Protein AF-C5WCG5-F1 (afdb_monomer_lite)

Foldseek 3Di:
DPPPPDQDCLLVVVVVVVVVCVVVVFWKKWKFQQPDPPWDDPPVQDDPRIHIDTPGPVAWAPWDSDSQWTWTWGADPNDIDITIGGSVGTQWMDTLQALDIDGPDPVDDSVNVCVVSVRDDDDDPPPPPDPDDDDDDDDDDDDDDDDDDDD

Sequence (151 aa):
METSKLKSYRPYLLRAFYSWLIDNLLTPYILVNTKLPGVTVPNEYITDGKIILNISPVAVNNLILGNNEICFNTKLKGIIRQIKVPIAAIIAIYASENSLCTIFESNFSSEKIAQLTKIKQPGISIDDRKIVANKKLDVPKKKRPFLRIIK

Structure (mmCIF, N/CA/C/O backbone):
data_AF-C5WCG5-F1
#
_entry.id   AF-C5WCG5-F1
#
loop_
_atom_site.group_PDB
_atom_site.id
_atom_site.type_symbol
_atom_site.label_atom_id
_atom_site.label_alt_id
_atom_site.label_comp_id
_atom_site.label_asym_id
_atom_site.label_entity_id
_atom_site.label_seq_id
_atom_site.pdbx_PDB_ins_code
_atom_site.Cartn_x
_atom_site.Cartn_y
_atom_site.Cartn_z
_atom_site.occupancy
_atom_site.B_iso_or_equiv
_atom_site.auth_seq_id
_atom_site.auth_comp_id
_atom_site.auth_asym_id
_atom_site.auth_atom_id
_atom_site.pdbx_PDB_model_num
ATOM 1 N N . MET A 1 1 ? -18.079 9.692 -30.112 1.00 46.09 1 MET A N 1
ATOM 2 C CA . MET A 1 1 ? -17.253 8.580 -29.597 1.00 46.09 1 MET A CA 1
ATOM 3 C C . MET A 1 1 ? -17.401 8.616 -28.101 1.00 46.09 1 MET A C 1
ATOM 5 O O . MET A 1 1 ? -16.900 9.561 -27.502 1.00 46.09 1 MET A O 1
ATOM 9 N N . GLU A 1 2 ?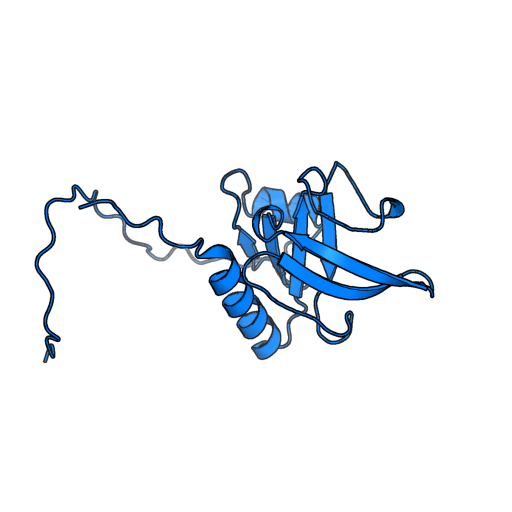 -18.124 7.660 -27.525 1.00 48.19 2 GLU A N 1
ATOM 10 C CA . GLU A 1 2 ? -18.059 7.450 -26.083 1.00 48.19 2 GLU A CA 1
ATOM 11 C C . GLU A 1 2 ? -16.587 7.330 -25.696 1.00 48.19 2 GLU A C 1
ATOM 13 O O . GLU A 1 2 ? -15.837 6.523 -26.255 1.00 48.19 2 GLU A O 1
ATOM 18 N N . THR A 1 3 ? -16.135 8.202 -24.806 1.00 53.78 3 THR A N 1
ATOM 19 C CA . THR A 1 3 ? -14.834 8.061 -24.174 1.00 53.78 3 THR A CA 1
ATOM 20 C C . THR A 1 3 ? -14.932 6.838 -23.280 1.00 53.78 3 THR A C 1
ATOM 22 O O . THR A 1 3 ? -15.334 6.947 -22.124 1.00 53.78 3 THR A O 1
ATOM 25 N N . SER A 1 4 ? -14.630 5.666 -23.843 1.00 60.38 4 SER A N 1
ATOM 26 C CA . SER A 1 4 ? -14.454 4.414 -23.113 1.00 60.38 4 SER A CA 1
ATOM 27 C C . SER A 1 4 ? -13.668 4.722 -21.844 1.00 60.38 4 SER A C 1
ATOM 29 O O . SER A 1 4 ? -12.509 5.140 -21.930 1.00 60.38 4 SER A O 1
ATOM 31 N N . LYS A 1 5 ? -14.335 4.614 -20.693 1.00 76.69 5 LYS A N 1
ATOM 32 C CA . LYS A 1 5 ? -13.793 4.964 -19.381 1.00 76.69 5 LYS A CA 1
ATOM 33 C C . LYS A 1 5 ? -12.485 4.200 -19.190 1.00 76.69 5 LYS A C 1
ATOM 35 O O . LYS A 1 5 ? -12.495 2.985 -19.001 1.00 76.69 5 LYS A O 1
ATOM 40 N N . LEU A 1 6 ? -11.357 4.898 -19.326 1.00 83.06 6 LEU A N 1
ATOM 41 C CA . LEU A 1 6 ? -10.042 4.292 -19.149 1.00 83.06 6 LEU A CA 1
ATOM 42 C C . LEU A 1 6 ? -9.939 3.766 -17.714 1.00 83.06 6 LEU A C 1
ATOM 44 O O . LEU A 1 6 ? -10.438 4.390 -16.774 1.00 83.06 6 LEU A O 1
ATOM 48 N N . LYS A 1 7 ? -9.302 2.605 -17.545 1.00 86.06 7 LYS A N 1
ATOM 49 C CA . LYS A 1 7 ? -9.012 2.070 -16.211 1.00 86.06 7 LYS A CA 1
ATOM 50 C C . LYS A 1 7 ? -8.071 3.029 -15.480 1.00 86.06 7 LYS A C 1
ATOM 52 O O . LYS A 1 7 ? -7.242 3.688 -16.104 1.00 86.06 7 LYS A O 1
ATOM 57 N N . SER A 1 8 ? -8.194 3.088 -14.155 1.00 90.44 8 SER A N 1
ATOM 58 C CA . SER A 1 8 ? -7.276 3.872 -13.327 1.00 90.44 8 SER A CA 1
ATOM 59 C C . SER A 1 8 ? -5.834 3.428 -13.576 1.00 90.44 8 SER A C 1
ATOM 61 O O . SER A 1 8 ? -5.550 2.231 -13.603 1.00 90.44 8 SER A O 1
ATOM 63 N N . TYR A 1 9 ? -4.922 4.387 -13.734 1.00 93.25 9 TYR A N 1
ATOM 64 C CA . TYR A 1 9 ? -3.491 4.116 -13.876 1.00 93.25 9 TYR A CA 1
ATOM 65 C C . TYR A 1 9 ? -2.813 3.824 -12.526 1.00 93.25 9 TYR A C 1
ATOM 67 O O . TYR A 1 9 ? -1.724 3.253 -12.503 1.00 93.25 9 TYR A O 1
ATOM 75 N N . ARG A 1 10 ? -3.460 4.162 -11.395 1.00 94.50 10 ARG A N 1
ATOM 76 C CA . ARG A 1 10 ? -2.917 3.982 -10.035 1.00 94.50 10 ARG A CA 1
ATOM 77 C C . ARG A 1 10 ? -2.326 2.590 -9.754 1.00 94.50 10 ARG A C 1
ATOM 79 O O . ARG A 1 10 ? -1.189 2.555 -9.298 1.00 94.50 10 ARG A O 1
ATOM 86 N N . PRO A 1 11 ? -2.997 1.452 -10.035 1.00 97.00 11 PRO A N 1
ATOM 87 C CA . PRO A 1 11 ? -2.423 0.139 -9.721 1.00 97.00 11 PRO A CA 1
ATOM 88 C C . PRO A 1 11 ? -1.175 -0.182 -10.553 1.00 97.00 11 PRO A C 1
ATOM 90 O O . PRO A 1 11 ? -0.296 -0.911 -10.103 1.00 97.00 11 PRO A O 1
ATOM 93 N N . TYR A 1 12 ? -1.076 0.370 -11.764 1.00 96.88 12 TYR A N 1
ATOM 94 C CA . TYR A 1 12 ? 0.081 0.181 -12.636 1.00 96.88 12 TYR A CA 1
ATOM 95 C C . TYR A 1 12 ? 1.279 0.981 -12.134 1.00 96.88 12 TYR A C 1
ATOM 97 O O . TYR A 1 12 ? 2.368 0.427 -12.021 1.00 96.88 12 TYR A O 1
ATOM 105 N N . LEU A 1 13 ? 1.061 2.247 -11.767 1.00 95.62 13 LEU A N 1
ATOM 106 C CA . LEU A 1 13 ? 2.104 3.067 -11.155 1.00 95.62 13 LEU A CA 1
ATOM 107 C C . LEU A 1 13 ? 2.546 2.498 -9.808 1.00 95.62 13 LEU A C 1
ATOM 109 O O . LEU A 1 13 ? 3.740 2.432 -9.556 1.00 95.62 13 LEU A O 1
ATOM 113 N N . LEU A 1 14 ? 1.615 2.028 -8.974 1.00 96.94 14 LEU A N 1
ATOM 114 C CA . LEU A 1 14 ? 1.948 1.385 -7.703 1.00 96.94 14 LEU A CA 1
ATOM 115 C C . LEU A 1 14 ? 2.931 0.225 -7.898 1.00 96.94 14 LEU A C 1
ATOM 117 O O . LEU A 1 14 ? 3.933 0.162 -7.196 1.00 96.94 14 LEU A O 1
ATOM 121 N N . ARG A 1 15 ? 2.676 -0.659 -8.872 1.00 97.81 15 ARG A N 1
ATOM 122 C CA . ARG A 1 15 ? 3.597 -1.754 -9.208 1.00 97.81 15 ARG A CA 1
ATOM 123 C C . ARG A 1 15 ? 4.933 -1.251 -9.740 1.00 97.81 15 ARG A C 1
ATOM 125 O O . ARG A 1 15 ? 5.960 -1.760 -9.318 1.00 97.81 15 ARG A O 1
ATOM 132 N N . ALA A 1 16 ? 4.921 -0.256 -10.625 1.00 97.06 16 ALA A N 1
ATOM 133 C CA . ALA A 1 16 ? 6.150 0.311 -11.174 1.00 97.06 16 ALA A CA 1
ATOM 134 C C . ALA A 1 16 ? 7.044 0.898 -10.069 1.00 97.06 16 ALA A C 1
ATOM 136 O O . ALA A 1 16 ? 8.227 0.578 -10.008 1.00 97.06 16 ALA A O 1
ATOM 137 N N . PHE A 1 17 ? 6.472 1.691 -9.156 1.00 96.38 17 PHE A N 1
ATOM 138 C CA . PHE A 1 17 ? 7.204 2.249 -8.018 1.00 96.38 17 PHE A CA 1
ATOM 139 C C . PHE A 1 17 ? 7.633 1.180 -7.025 1.00 96.38 17 PHE A C 1
ATOM 141 O O . PHE A 1 17 ? 8.749 1.241 -6.531 1.00 96.38 17 PHE A O 1
ATOM 148 N N . TYR A 1 18 ? 6.786 0.187 -6.756 1.00 97.44 18 TYR A N 1
ATOM 149 C CA . TYR A 1 18 ? 7.166 -0.943 -5.920 1.00 97.44 18 TYR A CA 1
ATOM 150 C C . TYR A 1 18 ? 8.403 -1.660 -6.474 1.00 97.44 18 TYR A C 1
ATOM 152 O O . TYR A 1 18 ? 9.384 -1.801 -5.754 1.00 97.44 18 TYR A O 1
ATOM 160 N N . SER A 1 19 ? 8.381 -2.056 -7.752 1.00 97.44 19 SER A N 1
ATOM 161 C CA . SER A 1 19 ? 9.524 -2.705 -8.405 1.00 97.44 19 SER A CA 1
ATOM 162 C C . SER A 1 19 ? 10.762 -1.820 -8.359 1.00 97.44 19 SER A C 1
ATOM 164 O O . SER A 1 19 ? 11.808 -2.269 -7.911 1.00 97.44 19 SER A O 1
ATOM 166 N N . TRP A 1 20 ? 10.618 -0.539 -8.707 1.00 96.50 20 TRP A N 1
ATOM 167 C CA . TRP A 1 20 ? 11.727 0.407 -8.664 1.00 96.50 20 TRP A CA 1
ATOM 168 C C . TRP A 1 20 ? 12.337 0.536 -7.259 1.00 96.50 20 TRP A C 1
ATOM 170 O O . TRP A 1 20 ? 13.556 0.554 -7.126 1.00 96.50 20 TRP A O 1
ATOM 180 N N . LEU A 1 21 ? 11.523 0.581 -6.199 1.00 95.44 21 LEU A N 1
ATOM 181 C CA . LEU A 1 21 ? 12.018 0.620 -4.819 1.00 95.44 21 LEU A CA 1
ATOM 182 C C . LEU A 1 21 ? 12.812 -0.641 -4.458 1.00 95.44 21 LEU A C 1
ATOM 184 O O . LEU A 1 21 ? 13.892 -0.532 -3.882 1.00 95.44 21 LEU A O 1
ATOM 188 N N . ILE A 1 22 ? 12.308 -1.819 -4.831 1.00 96.25 22 ILE A N 1
ATOM 189 C CA . ILE A 1 22 ? 12.977 -3.099 -4.569 1.00 96.25 22 ILE A CA 1
ATOM 190 C C . ILE A 1 22 ? 14.296 -3.220 -5.331 1.00 96.25 22 ILE A C 1
ATOM 192 O O . ILE A 1 22 ? 15.299 -3.611 -4.737 1.00 96.25 22 ILE A O 1
ATOM 196 N N . ASP A 1 23 ? 14.325 -2.825 -6.604 1.00 97.25 23 ASP A N 1
ATOM 197 C CA . ASP A 1 23 ? 15.537 -2.855 -7.432 1.00 97.25 23 ASP A CA 1
ATOM 198 C C . ASP A 1 23 ? 16.644 -1.949 -6.865 1.00 97.25 23 ASP A C 1
ATOM 200 O O . ASP A 1 23 ? 17.831 -2.210 -7.054 1.00 97.25 23 ASP A O 1
ATOM 204 N N . ASN A 1 24 ? 16.260 -0.907 -6.121 1.00 95.44 24 ASN A N 1
ATOM 205 C CA . ASN A 1 24 ? 17.173 0.005 -5.432 1.00 95.44 24 ASN A CA 1
ATOM 206 C C . ASN A 1 24 ? 17.438 -0.380 -3.965 1.00 95.44 24 ASN A C 1
ATOM 208 O O . ASN A 1 24 ? 18.000 0.422 -3.222 1.00 95.44 24 ASN A O 1
ATOM 212 N N . LEU A 1 25 ? 17.054 -1.590 -3.542 1.00 94.56 25 LEU A N 1
ATOM 213 C CA . LEU A 1 25 ? 17.245 -2.101 -2.178 1.00 94.56 25 LEU A CA 1
ATOM 214 C C . LEU A 1 25 ? 16.602 -1.218 -1.089 1.00 94.56 25 LEU A C 1
ATOM 216 O O . LEU A 1 25 ? 17.094 -1.160 0.037 1.00 94.56 25 LEU A O 1
ATOM 220 N N . LEU A 1 26 ? 15.504 -0.531 -1.416 1.00 93.69 26 LEU A N 1
ATOM 221 C CA . LEU A 1 26 ? 14.738 0.298 -0.483 1.00 93.69 26 LEU A CA 1
ATOM 222 C C . LEU A 1 26 ? 13.549 -0.475 0.096 1.00 93.69 26 LEU A C 1
ATOM 224 O O . LEU A 1 26 ? 13.022 -1.400 -0.526 1.00 93.69 26 LEU A O 1
ATOM 228 N N . THR A 1 27 ? 13.071 -0.060 1.271 1.00 94.44 27 THR A N 1
ATOM 229 C CA . THR A 1 27 ? 11.934 -0.700 1.937 1.00 94.44 27 THR A CA 1
ATOM 230 C C . THR A 1 27 ? 10.627 0.006 1.559 1.00 94.44 27 THR A C 1
ATOM 232 O O . THR A 1 27 ? 10.398 1.137 1.998 1.00 94.44 27 THR A O 1
ATOM 235 N N . PRO A 1 28 ? 9.735 -0.622 0.764 1.00 96.19 28 PRO A N 1
ATOM 236 C CA . PRO A 1 28 ? 8.495 0.008 0.330 1.00 96.19 28 PRO A CA 1
ATOM 237 C C . PRO A 1 28 ? 7.441 0.036 1.439 1.00 96.19 28 PRO A C 1
ATOM 239 O O . PRO A 1 28 ? 7.044 -0.992 1.994 1.00 96.19 28 PRO A O 1
ATOM 242 N N . TYR A 1 29 ? 6.931 1.233 1.699 1.00 95.62 29 TYR A N 1
ATOM 243 C CA . TYR A 1 29 ? 5.825 1.507 2.603 1.00 95.62 29 TYR A CA 1
ATOM 244 C C . TYR A 1 29 ? 4.675 2.156 1.841 1.00 95.62 29 TYR A C 1
ATOM 246 O O . TYR A 1 29 ? 4.878 2.909 0.887 1.00 95.62 29 TYR A O 1
ATOM 254 N N . ILE A 1 30 ? 3.449 1.894 2.286 1.00 96.00 30 ILE A N 1
ATOM 255 C CA . ILE A 1 30 ? 2.250 2.558 1.775 1.00 96.00 30 ILE A CA 1
ATOM 256 C C . ILE A 1 30 ? 1.520 3.290 2.892 1.00 96.00 30 ILE A C 1
ATOM 258 O O . ILE A 1 30 ? 1.408 2.799 4.016 1.00 96.00 30 ILE A O 1
ATOM 262 N N . LEU A 1 31 ? 0.986 4.459 2.549 1.00 95.06 31 LEU A N 1
ATOM 263 C CA . LEU A 1 31 ? 0.056 5.208 3.382 1.00 95.06 31 LEU A CA 1
ATOM 264 C C . LEU A 1 31 ? -1.367 4.933 2.896 1.00 95.06 31 LEU A C 1
ATOM 266 O O . LEU A 1 31 ? -1.672 5.119 1.717 1.00 95.06 31 LEU A O 1
ATOM 270 N N . VAL A 1 32 ? -2.239 4.503 3.805 1.00 96.25 32 VAL A N 1
ATOM 271 C CA . VAL A 1 32 ? -3.597 4.052 3.481 1.00 96.25 32 VAL A CA 1
ATOM 272 C C . VAL A 1 32 ? -4.632 4.848 4.266 1.00 96.25 32 VAL A C 1
ATOM 274 O O . VAL A 1 32 ? -4.487 5.049 5.470 1.00 96.25 32 VAL A O 1
ATOM 277 N N . ASN A 1 33 ? -5.698 5.272 3.585 1.00 96.25 33 ASN A N 1
ATOM 278 C CA . ASN A 1 33 ? -6.903 5.824 4.195 1.00 96.25 33 ASN A CA 1
ATOM 279 C C . ASN A 1 33 ? -7.819 4.681 4.650 1.00 96.25 33 ASN A C 1
ATOM 281 O O . ASN A 1 33 ? -8.399 3.983 3.822 1.00 96.25 33 ASN A O 1
ATOM 285 N N . THR A 1 34 ? -7.982 4.502 5.958 1.00 96.88 34 THR A N 1
ATOM 286 C CA . THR A 1 34 ? -8.757 3.383 6.518 1.00 96.88 34 THR A CA 1
ATOM 287 C C . THR A 1 34 ? -10.255 3.643 6.576 1.00 96.88 34 THR A C 1
ATOM 289 O O . THR A 1 34 ? -11.019 2.734 6.884 1.00 96.88 34 THR A O 1
ATOM 292 N N . LYS A 1 35 ? -10.698 4.864 6.250 1.00 96.12 35 LYS A N 1
ATOM 293 C CA . LYS A 1 35 ? -12.121 5.228 6.229 1.00 96.12 35 LYS A CA 1
ATOM 294 C C . LYS A 1 35 ? -12.837 4.790 4.949 1.00 96.12 35 LYS A C 1
ATOM 296 O O . LYS A 1 35 ? -14.058 4.902 4.879 1.00 96.12 35 LYS A O 1
ATOM 301 N N . LEU A 1 36 ? -12.104 4.344 3.925 1.00 94.88 36 LEU A N 1
ATOM 302 C CA . LEU A 1 36 ? -12.718 3.874 2.684 1.00 94.88 36 LEU A CA 1
ATOM 303 C C . LEU A 1 36 ? -13.260 2.441 2.821 1.00 94.88 36 LEU A C 1
ATOM 305 O O . LEU A 1 36 ? -12.636 1.604 3.478 1.00 94.88 36 LEU A O 1
ATOM 309 N N . PRO A 1 37 ? -14.397 2.130 2.170 1.00 95.88 37 PRO A N 1
ATOM 310 C CA . PRO A 1 37 ? -14.991 0.801 2.224 1.00 95.88 37 PRO A CA 1
ATOM 311 C C . PRO A 1 37 ? -14.061 -0.251 1.614 1.00 95.88 37 PRO A C 1
ATOM 313 O O . PRO A 1 37 ? -13.372 0.007 0.628 1.00 95.88 37 PRO A O 1
ATOM 316 N N . GLY A 1 38 ? -14.070 -1.453 2.191 1.00 95.88 38 GLY A N 1
ATOM 317 C CA . GLY A 1 38 ? -13.267 -2.592 1.735 1.00 95.88 38 GLY A CA 1
ATOM 318 C C . GLY A 1 38 ? -11.847 -2.651 2.306 1.00 95.88 38 GLY A C 1
ATOM 319 O O . GLY A 1 38 ? -11.168 -3.658 2.117 1.00 95.88 38 GLY A O 1
ATOM 320 N N . VAL A 1 39 ? -11.391 -1.625 3.035 1.00 98.00 39 VAL A N 1
ATOM 321 C CA . VAL A 1 39 ? -10.114 -1.690 3.759 1.00 98.00 39 VAL A CA 1
ATOM 322 C C . VAL A 1 39 ? -10.249 -2.648 4.943 1.00 98.00 39 VAL A C 1
ATOM 324 O O . VAL A 1 39 ? -11.065 -2.441 5.836 1.00 98.00 39 VAL A O 1
ATOM 327 N N . THR A 1 40 ? -9.430 -3.696 4.952 1.00 97.69 40 THR A N 1
ATOM 328 C CA . THR A 1 40 ? -9.324 -4.669 6.043 1.00 97.69 40 THR A CA 1
ATOM 329 C C . THR A 1 40 ? -7.916 -4.601 6.615 1.00 97.69 40 THR A C 1
ATOM 331 O O . THR A 1 40 ? -6.962 -5.103 6.015 1.00 97.69 40 THR A O 1
ATOM 334 N N . VAL A 1 41 ? -7.790 -3.951 7.770 1.00 95.94 41 VAL A N 1
ATOM 335 C CA . VAL A 1 41 ? -6.541 -3.779 8.520 1.00 95.94 41 VAL A CA 1
ATOM 336 C C . VAL A 1 41 ? -6.833 -3.899 10.021 1.00 95.94 41 VAL A C 1
ATOM 338 O O . VAL A 1 41 ? -7.962 -3.649 10.439 1.00 95.94 41 VAL A O 1
ATOM 341 N N . PRO A 1 42 ? -5.854 -4.281 10.852 1.00 91.25 42 PRO A N 1
ATOM 342 C CA . PRO A 1 42 ? -6.030 -4.298 12.299 1.00 91.25 42 PRO A CA 1
ATOM 343 C C . PRO A 1 42 ? -6.207 -2.880 12.857 1.00 91.25 42 PRO A C 1
ATOM 345 O O . PRO A 1 42 ? -5.338 -2.017 12.699 1.00 91.25 42 PRO A O 1
ATOM 348 N N . ASN A 1 43 ? -7.350 -2.657 13.509 1.00 91.06 43 ASN A N 1
ATOM 349 C CA . ASN A 1 43 ? -7.787 -1.347 13.993 1.00 91.06 43 ASN A CA 1
ATOM 350 C C . ASN A 1 43 ? -6.843 -0.750 15.041 1.00 91.06 43 ASN A C 1
ATOM 352 O O . ASN A 1 43 ? -6.727 0.468 15.141 1.00 91.06 43 ASN A O 1
ATOM 356 N N . GLU A 1 44 ? -6.134 -1.594 15.789 1.00 91.12 44 GLU A N 1
ATOM 357 C CA . GLU A 1 44 ? -5.200 -1.185 16.837 1.00 91.12 44 GLU A CA 1
ATOM 358 C C . GLU A 1 44 ? -3.972 -0.405 16.322 1.00 91.12 44 GLU A C 1
ATOM 360 O O . GLU A 1 44 ? -3.257 0.196 17.120 1.00 91.12 44 GLU A O 1
ATOM 365 N N . TYR A 1 45 ? -3.730 -0.390 15.005 1.00 88.25 45 TYR A N 1
ATOM 366 C CA . TYR A 1 45 ? -2.638 0.357 14.364 1.00 88.25 45 TYR A CA 1
ATOM 367 C C . TYR A 1 45 ? -3.122 1.580 13.567 1.00 88.25 45 TYR A C 1
ATOM 369 O O . TYR A 1 45 ? -2.333 2.201 12.852 1.00 88.25 45 TYR A O 1
ATOM 377 N N . ILE A 1 46 ? -4.412 1.916 13.648 1.00 92.81 46 ILE A N 1
ATOM 378 C CA . ILE A 1 46 ? -4.989 3.062 12.942 1.00 92.81 46 ILE A CA 1
ATOM 379 C C . ILE A 1 46 ? -4.770 4.337 13.757 1.00 92.81 46 ILE A C 1
ATOM 381 O O . ILE A 1 46 ? -5.170 4.421 14.915 1.00 92.81 46 ILE A O 1
ATOM 385 N N . THR A 1 47 ? -4.241 5.368 13.101 1.00 90.00 47 THR A N 1
ATOM 386 C CA . THR A 1 47 ? -4.067 6.713 13.664 1.00 90.00 47 THR A CA 1
ATOM 387 C C . THR A 1 47 ? -4.709 7.730 12.725 1.00 90.00 47 THR A C 1
ATOM 389 O O . THR A 1 47 ? -4.405 7.762 11.533 1.00 90.00 47 THR A O 1
ATOM 392 N N . ASP A 1 48 ? -5.635 8.549 13.229 1.00 92.00 48 ASP A N 1
ATOM 393 C CA . ASP A 1 48 ? -6.346 9.588 12.461 1.00 92.00 48 ASP A CA 1
ATOM 394 C C . ASP A 1 48 ? -6.984 9.094 11.150 1.00 92.00 48 ASP A C 1
ATOM 396 O O . ASP A 1 48 ? -6.945 9.761 10.104 1.00 92.00 48 ASP A O 1
ATOM 400 N N . GLY A 1 49 ? -7.563 7.888 11.200 1.00 93.62 49 GLY A N 1
ATOM 401 C CA . GLY A 1 49 ? -8.171 7.220 10.046 1.00 93.62 49 GLY A CA 1
ATOM 402 C C . GLY A 1 49 ? -7.173 6.843 8.951 1.00 93.62 49 GLY A C 1
ATOM 403 O O . GLY A 1 49 ? -7.550 6.747 7.783 1.00 93.62 49 GLY A O 1
ATOM 404 N N . LYS A 1 50 ? -5.896 6.692 9.307 1.00 94.56 50 LYS A N 1
ATOM 405 C CA . LYS A 1 50 ? -4.830 6.259 8.410 1.00 94.56 50 LYS A CA 1
ATOM 406 C C . LYS A 1 50 ? -4.030 5.136 9.043 1.00 94.56 50 LYS A C 1
ATOM 408 O O . LYS A 1 50 ? -3.993 4.981 10.260 1.00 94.56 50 LYS A O 1
ATOM 413 N N . ILE A 1 51 ? -3.367 4.370 8.194 1.00 93.62 51 ILE A N 1
ATOM 414 C CA . ILE A 1 51 ? -2.401 3.359 8.604 1.00 93.62 51 ILE A CA 1
ATOM 415 C C . ILE A 1 51 ? -1.230 3.366 7.631 1.00 93.62 51 ILE A C 1
ATOM 417 O O . ILE A 1 51 ? -1.391 3.630 6.437 1.00 93.62 51 ILE A O 1
ATOM 421 N N . ILE A 1 52 ? -0.050 3.086 8.166 1.00 93.81 52 ILE A N 1
ATOM 422 C CA . ILE A 1 52 ? 1.172 2.896 7.400 1.00 93.81 52 ILE A CA 1
ATOM 423 C C . ILE A 1 52 ? 1.478 1.401 7.399 1.00 93.81 52 ILE A C 1
ATOM 425 O O . ILE A 1 52 ? 1.507 0.773 8.457 1.00 93.81 52 ILE A O 1
ATOM 429 N N . LEU A 1 53 ? 1.700 0.832 6.217 1.00 94.81 53 LEU A N 1
ATOM 430 C CA . LEU A 1 53 ? 1.972 -0.593 6.054 1.00 94.81 53 LEU A CA 1
ATOM 431 C C . LEU A 1 53 ? 3.304 -0.788 5.334 1.00 94.81 53 LEU A C 1
ATOM 433 O O . LEU A 1 53 ? 3.513 -0.234 4.256 1.00 94.81 53 LEU A O 1
ATOM 437 N N . ASN A 1 54 ? 4.180 -1.599 5.923 1.00 95.12 54 ASN A N 1
ATOM 438 C CA . ASN A 1 54 ? 5.375 -2.096 5.252 1.00 95.12 54 ASN A CA 1
ATOM 439 C C . ASN A 1 54 ? 4.963 -3.235 4.308 1.00 95.12 54 ASN A C 1
ATOM 441 O O . ASN A 1 54 ? 4.369 -4.214 4.760 1.00 95.12 54 ASN A O 1
ATOM 445 N N . ILE A 1 55 ? 5.261 -3.093 3.016 1.00 97.19 55 ILE A N 1
ATOM 446 C CA . ILE A 1 55 ? 4.968 -4.099 1.983 1.00 97.19 55 ILE A CA 1
ATOM 447 C C . ILE A 1 55 ? 6.244 -4.705 1.384 1.00 97.19 55 ILE A C 1
ATOM 449 O O . ILE A 1 55 ? 6.206 -5.293 0.302 1.00 97.19 55 ILE A O 1
ATOM 453 N N . SER A 1 56 ? 7.386 -4.561 2.061 1.00 96.06 56 SER A N 1
ATOM 454 C CA . SER A 1 56 ? 8.641 -5.173 1.631 1.00 96.06 56 SER A CA 1
ATOM 455 C C . SER A 1 56 ? 8.545 -6.703 1.647 1.00 96.06 56 SER A C 1
ATOM 457 O O . SER A 1 56 ? 7.854 -7.259 2.505 1.00 96.06 56 SER A O 1
ATOM 459 N N . PRO A 1 57 ? 9.271 -7.408 0.760 1.00 95.56 57 PRO A N 1
ATOM 460 C CA . PRO A 1 57 ? 9.279 -8.871 0.718 1.00 95.56 57 PRO A CA 1
ATOM 461 C C . PRO A 1 57 ? 9.619 -9.538 2.058 1.00 95.56 57 PRO A C 1
ATOM 463 O O . PRO A 1 57 ? 9.200 -10.660 2.307 1.00 95.56 57 PRO A O 1
ATOM 466 N N . VAL A 1 58 ? 10.363 -8.851 2.932 1.00 93.69 58 VAL A N 1
ATOM 467 C CA . VAL A 1 58 ? 10.748 -9.357 4.260 1.00 93.69 58 VAL A CA 1
ATOM 468 C C . VAL A 1 58 ? 9.610 -9.211 5.283 1.00 93.69 58 VAL A C 1
ATOM 470 O O . VAL A 1 58 ? 9.533 -9.978 6.239 1.00 93.69 58 VAL A O 1
ATOM 473 N N . ALA A 1 59 ? 8.718 -8.232 5.104 1.00 91.50 59 ALA A N 1
ATOM 474 C CA . ALA A 1 59 ? 7.649 -7.914 6.052 1.00 91.50 59 ALA A CA 1
ATOM 475 C C . ALA A 1 59 ? 6.314 -8.616 5.746 1.00 91.50 59 ALA A C 1
ATOM 477 O O . ALA A 1 59 ? 5.431 -8.672 6.614 1.00 91.50 59 ALA A O 1
ATOM 478 N N . VAL A 1 60 ? 6.135 -9.126 4.524 1.00 96.44 60 VAL A N 1
ATOM 479 C CA . VAL A 1 60 ? 4.856 -9.672 4.058 1.00 96.44 60 VAL A CA 1
ATOM 480 C C . VAL A 1 60 ? 5.021 -10.992 3.314 1.00 96.44 60 VAL A C 1
ATOM 482 O O . VAL A 1 60 ? 6.007 -11.222 2.629 1.00 96.44 60 VAL A O 1
ATOM 485 N N . ASN A 1 61 ? 3.989 -11.829 3.391 1.00 96.19 61 ASN A N 1
ATOM 486 C CA . ASN A 1 61 ? 3.863 -13.066 2.631 1.00 96.19 61 ASN A CA 1
ATOM 487 C C . ASN A 1 61 ? 2.690 -12.968 1.654 1.00 96.19 61 ASN A C 1
ATOM 489 O O . ASN A 1 61 ? 1.660 -12.364 1.965 1.00 96.19 61 ASN A O 1
ATOM 493 N N . ASN A 1 62 ? 2.820 -13.629 0.503 1.00 96.94 62 ASN A N 1
ATOM 494 C CA . ASN A 1 62 ? 1.786 -13.712 -0.534 1.00 96.94 62 ASN A CA 1
ATOM 495 C C . ASN A 1 62 ? 1.271 -12.328 -0.968 1.00 96.94 62 ASN A C 1
ATOM 497 O O . ASN A 1 62 ? 0.062 -12.112 -1.051 1.00 96.94 62 ASN A O 1
ATOM 501 N N . LEU A 1 63 ? 2.190 -11.383 -1.205 1.00 98.19 63 LEU A N 1
ATOM 502 C CA . LEU A 1 63 ? 1.839 -10.053 -1.692 1.00 98.19 63 LEU A CA 1
ATOM 503 C C . LEU A 1 63 ? 1.263 -10.131 -3.107 1.00 98.19 63 LEU A C 1
ATOM 505 O O . LEU A 1 63 ? 1.929 -10.550 -4.050 1.00 98.19 63 LEU A O 1
ATOM 509 N N . ILE A 1 64 ? 0.030 -9.660 -3.252 1.00 98.38 64 ILE A N 1
ATOM 510 C CA . ILE A 1 64 ? -0.668 -9.509 -4.523 1.00 98.38 64 ILE A CA 1
ATOM 511 C C . ILE A 1 64 ? -0.885 -8.017 -4.754 1.00 98.38 64 ILE A C 1
ATOM 513 O O . ILE A 1 64 ? -1.652 -7.377 -4.036 1.00 98.38 64 ILE A O 1
ATOM 517 N N . LEU A 1 65 ? -0.239 -7.466 -5.784 1.00 97.94 65 LEU A N 1
ATOM 518 C CA . LEU A 1 65 ? -0.445 -6.088 -6.242 1.00 97.94 65 LEU A CA 1
ATOM 519 C C . LEU A 1 65 ? -1.475 -6.054 -7.381 1.00 97.94 65 LEU A C 1
ATOM 521 O O . LEU A 1 65 ? -1.131 -5.885 -8.555 1.00 97.94 65 LEU A O 1
ATOM 525 N N . GLY A 1 66 ? -2.747 -6.268 -7.039 1.00 97.50 66 GLY A N 1
ATOM 526 C CA . GLY A 1 66 ? -3.855 -6.360 -7.990 1.00 97.50 66 GLY A CA 1
ATOM 527 C C . GLY A 1 66 ? -4.275 -5.022 -8.608 1.00 97.50 66 GLY A C 1
ATOM 528 O O . GLY A 1 66 ? -3.772 -3.951 -8.278 1.00 97.50 66 GLY A O 1
ATOM 529 N N . ASN A 1 67 ? -5.217 -5.074 -9.554 1.00 96.75 67 ASN A N 1
ATOM 530 C CA . ASN A 1 67 ? -5.763 -3.862 -10.185 1.00 96.75 67 ASN A CA 1
ATOM 531 C C . ASN A 1 67 ? -6.861 -3.179 -9.360 1.00 96.75 67 ASN A C 1
ATOM 533 O O . ASN A 1 67 ? -7.066 -1.977 -9.512 1.00 96.75 67 ASN A O 1
ATOM 537 N N . ASN A 1 68 ? -7.556 -3.936 -8.510 1.00 96.44 68 ASN A N 1
ATOM 538 C CA . ASN A 1 68 ? -8.667 -3.434 -7.697 1.00 96.44 68 ASN A CA 1
ATOM 539 C C . ASN A 1 68 ? -8.251 -3.231 -6.239 1.00 96.44 68 ASN A C 1
ATOM 541 O O . ASN A 1 68 ? -8.650 -2.254 -5.608 1.00 96.44 68 ASN A O 1
ATOM 545 N N . GLU A 1 69 ? -7.407 -4.124 -5.731 1.00 97.94 69 GLU A N 1
ATOM 546 C CA . GLU A 1 69 ? -6.909 -4.132 -4.363 1.00 97.94 69 GLU A CA 1
ATOM 547 C C . GLU A 1 69 ? -5.506 -4.732 -4.306 1.00 97.94 69 GLU A C 1
ATOM 549 O O . GLU A 1 69 ? -5.075 -5.433 -5.228 1.00 97.94 69 GLU A O 1
ATOM 554 N N . ILE A 1 70 ? -4.816 -4.460 -3.204 1.00 98.12 70 ILE A N 1
ATOM 555 C CA . ILE A 1 70 ? -3.642 -5.205 -2.778 1.00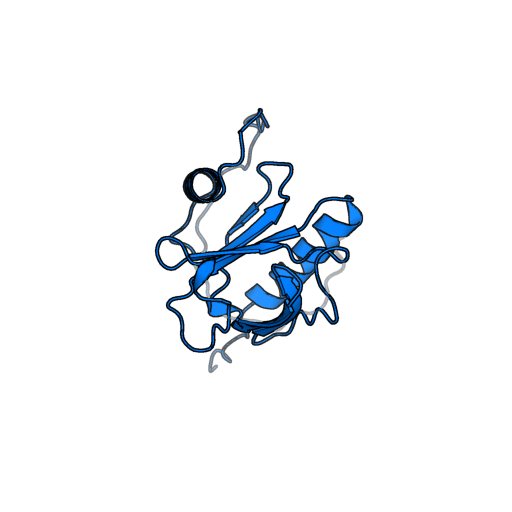 98.12 70 ILE A CA 1
ATOM 556 C C . ILE A 1 70 ? -4.012 -6.105 -1.601 1.00 98.12 70 ILE A C 1
ATOM 558 O O . ILE A 1 70 ? -4.806 -5.715 -0.740 1.00 98.12 70 ILE A O 1
ATOM 562 N N . CYS A 1 71 ? -3.409 -7.288 -1.555 1.00 98.38 71 CYS A N 1
ATOM 563 C CA . CYS A 1 71 ? -3.649 -8.279 -0.512 1.00 98.38 71 CYS A CA 1
ATOM 564 C C . CYS A 1 71 ? -2.329 -8.911 -0.088 1.00 98.38 71 CYS A C 1
ATOM 566 O O . CYS A 1 71 ? -1.501 -9.218 -0.940 1.00 98.38 71 CYS A O 1
ATOM 568 N N . PHE A 1 72 ? -2.131 -9.111 1.211 1.00 98.38 72 PHE A N 1
ATOM 569 C CA . PHE A 1 72 ? -0.965 -9.819 1.739 1.00 98.38 72 PHE A CA 1
ATOM 570 C C . PHE A 1 72 ? -1.231 -10.329 3.153 1.00 98.38 72 PHE A C 1
ATOM 572 O O . PHE A 1 72 ? -2.178 -9.908 3.814 1.00 98.38 72 PHE A O 1
ATOM 579 N N . ASN A 1 73 ? -0.372 -11.223 3.632 1.00 96.62 73 ASN A N 1
ATOM 580 C CA . ASN A 1 73 ? -0.357 -11.671 5.018 1.00 96.62 73 ASN A CA 1
ATOM 581 C C . ASN A 1 73 ? 0.858 -11.082 5.732 1.00 96.62 73 ASN A C 1
ATOM 583 O O . ASN A 1 73 ? 1.942 -11.016 5.159 1.00 96.62 73 ASN A O 1
ATOM 587 N N . THR A 1 74 ? 0.707 -10.685 6.990 1.00 93.12 74 THR A N 1
ATOM 588 C CA . THR A 1 74 ? 1.832 -10.207 7.803 1.00 93.12 74 THR A CA 1
ATOM 589 C C . THR A 1 74 ? 1.660 -10.609 9.262 1.00 93.12 74 THR A C 1
ATOM 591 O O . THR A 1 74 ? 0.543 -10.844 9.731 1.00 93.12 74 THR A O 1
ATOM 594 N N . LYS A 1 75 ? 2.777 -10.739 9.977 1.00 90.19 75 LYS A N 1
ATOM 595 C CA . LYS A 1 75 ? 2.796 -11.129 11.385 1.00 90.19 75 LYS A CA 1
ATOM 596 C C . LYS A 1 75 ? 2.805 -9.873 12.250 1.00 90.19 75 LYS A C 1
ATOM 598 O O . LYS A 1 75 ? 3.766 -9.114 12.246 1.00 90.19 75 LYS A O 1
ATOM 603 N N . LEU A 1 76 ? 1.753 -9.685 13.037 1.00 85.19 76 LEU A N 1
ATOM 604 C CA . LEU A 1 76 ? 1.611 -8.576 13.976 1.00 85.19 76 LEU A CA 1
ATOM 605 C C . LEU A 1 76 ? 1.544 -9.139 15.391 1.00 85.19 76 LEU A C 1
ATOM 607 O O . LEU A 1 76 ? 0.649 -9.919 15.708 1.00 85.19 76 LEU A O 1
ATOM 611 N N . LYS A 1 77 ? 2.524 -8.784 16.234 1.00 86.06 77 LYS A N 1
ATOM 612 C CA . LYS A 1 77 ? 2.652 -9.290 17.618 1.00 86.06 77 LYS A CA 1
ATOM 613 C C . LYS A 1 77 ? 2.521 -10.818 17.723 1.00 86.06 77 LYS A C 1
ATOM 615 O O . LYS A 1 77 ? 1.850 -11.338 18.605 1.00 86.06 77 LYS A O 1
ATOM 620 N N . GLY A 1 78 ? 3.132 -11.552 16.795 1.00 87.12 78 GLY A N 1
ATOM 621 C CA . GLY A 1 78 ? 3.063 -13.015 16.797 1.00 87.12 78 GLY A CA 1
ATOM 622 C C . GLY A 1 78 ? 1.927 -13.614 15.964 1.00 87.12 78 GLY A C 1
ATOM 623 O O . GLY A 1 78 ? 2.045 -14.763 15.550 1.00 87.12 78 GLY A O 1
ATOM 624 N N . ILE A 1 79 ? 0.883 -12.844 15.655 1.00 90.19 79 ILE A N 1
ATOM 625 C CA . ILE A 1 79 ? -0.340 -13.327 15.006 1.00 90.19 79 ILE A CA 1
ATOM 626 C C . ILE A 1 79 ? -0.304 -12.986 13.516 1.00 90.19 79 ILE A C 1
ATOM 628 O O . ILE A 1 79 ? -0.100 -11.831 13.141 1.00 90.19 79 ILE A O 1
ATOM 632 N N . ILE A 1 80 ? -0.510 -13.982 12.653 1.00 92.56 80 ILE A N 1
ATOM 633 C CA . ILE A 1 80 ? -0.640 -13.758 11.208 1.00 92.56 80 ILE A CA 1
ATOM 634 C C . ILE A 1 80 ? -2.008 -13.133 10.938 1.00 92.56 80 ILE A C 1
ATOM 636 O O . ILE A 1 80 ? -3.037 -13.684 11.323 1.00 92.56 80 ILE A O 1
ATOM 640 N N . ARG A 1 81 ? -2.022 -11.987 10.260 1.00 94.06 81 ARG A N 1
ATOM 641 C CA . ARG A 1 81 ? -3.242 -11.308 9.823 1.00 94.06 81 ARG A CA 1
ATOM 642 C C . ARG A 1 81 ? -3.208 -11.093 8.316 1.00 94.06 81 ARG A C 1
ATOM 644 O O . ARG A 1 81 ? -2.163 -10.763 7.755 1.00 94.06 81 ARG A O 1
ATOM 651 N N . GLN A 1 82 ? -4.366 -11.259 7.683 1.00 97.06 82 GLN A N 1
ATOM 652 C CA . GLN A 1 82 ? -4.564 -10.889 6.288 1.00 97.06 82 GLN A CA 1
ATOM 653 C C . GLN A 1 82 ? -4.906 -9.402 6.199 1.00 97.06 82 GLN A C 1
ATOM 655 O O . GLN A 1 82 ? -5.770 -8.910 6.925 1.00 97.06 82 GLN A O 1
ATOM 660 N N . ILE A 1 83 ? -4.240 -8.709 5.286 1.00 98.12 83 ILE A N 1
ATOM 661 C CA . ILE A 1 83 ? -4.471 -7.311 4.952 1.00 98.12 83 ILE A CA 1
ATOM 662 C C . ILE A 1 83 ? -5.089 -7.239 3.560 1.00 98.12 83 ILE A C 1
ATOM 664 O O . ILE A 1 83 ? -4.610 -7.903 2.638 1.00 98.12 83 ILE A O 1
ATOM 668 N N . LYS A 1 84 ? -6.135 -6.421 3.408 1.00 98.44 84 LYS A N 1
ATOM 669 C CA . LYS A 1 84 ? -6.747 -6.096 2.112 1.00 98.44 84 LYS A CA 1
ATOM 670 C C . LYS A 1 84 ? -6.951 -4.597 2.000 1.00 98.44 84 LYS A C 1
ATOM 672 O O . LYS A 1 84 ? -7.539 -3.983 2.889 1.00 98.44 84 LYS A O 1
ATOM 677 N N . VAL A 1 85 ? -6.463 -4.001 0.920 1.00 98.44 85 VAL A N 1
ATOM 678 C CA . VAL A 1 85 ? -6.545 -2.553 0.708 1.00 98.44 85 VAL A CA 1
ATOM 679 C C . VAL A 1 85 ? -6.958 -2.275 -0.737 1.00 98.44 85 VAL A C 1
ATOM 681 O O . VAL A 1 85 ? -6.170 -2.529 -1.650 1.00 98.44 85 VAL A O 1
ATOM 684 N N . PRO A 1 86 ? -8.159 -1.722 -0.980 1.00 98.31 86 PRO A N 1
ATOM 685 C CA . PRO A 1 86 ? -8.548 -1.239 -2.297 1.00 98.31 86 PRO 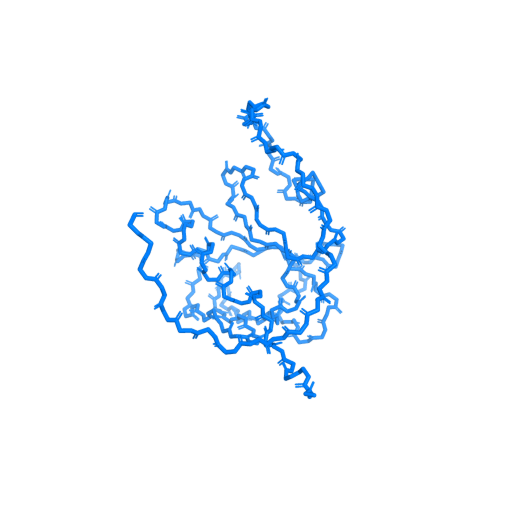A CA 1
ATOM 686 C C . PRO A 1 86 ? -7.555 -0.201 -2.822 1.00 98.31 86 PRO A C 1
ATOM 688 O O . PRO A 1 86 ? -7.102 0.669 -2.081 1.00 98.31 86 PRO A O 1
ATOM 691 N N . ILE A 1 87 ? -7.269 -0.219 -4.124 1.00 97.50 87 ILE A N 1
ATOM 692 C CA . ILE A 1 87 ? -6.315 0.718 -4.745 1.00 97.50 87 ILE A CA 1
ATOM 693 C C . ILE A 1 87 ? -6.736 2.180 -4.535 1.00 97.50 87 ILE A C 1
ATOM 695 O O . ILE A 1 87 ? -5.894 3.070 -4.436 1.00 97.50 87 ILE A O 1
ATOM 699 N N . ALA A 1 88 ? -8.041 2.439 -4.427 1.00 95.50 88 ALA A N 1
ATOM 700 C CA . ALA A 1 88 ? -8.572 3.768 -4.141 1.00 95.50 88 ALA A CA 1
ATOM 701 C C . ALA A 1 88 ? -8.176 4.305 -2.752 1.00 95.50 88 ALA A C 1
ATOM 703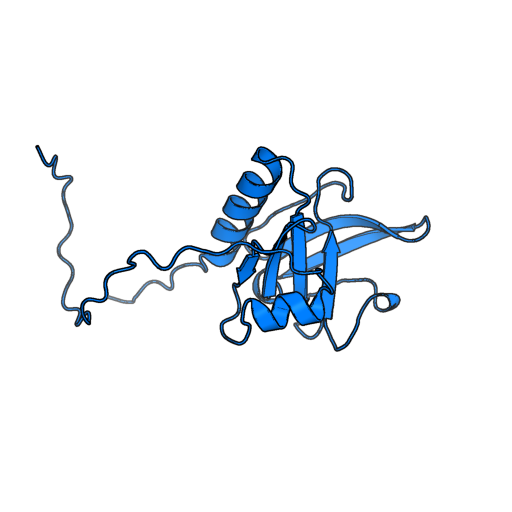 O O . ALA A 1 88 ? -8.130 5.520 -2.587 1.00 95.50 88 ALA A O 1
ATOM 704 N N . ALA A 1 89 ? -7.880 3.426 -1.788 1.00 97.38 89 ALA A N 1
ATOM 705 C CA . ALA A 1 89 ? -7.514 3.778 -0.417 1.00 97.38 89 ALA A CA 1
ATOM 706 C C . ALA A 1 89 ? -6.017 4.048 -0.227 1.00 97.38 89 ALA A C 1
ATOM 708 O O . ALA A 1 89 ? -5.617 4.526 0.833 1.00 97.38 89 ALA A O 1
ATOM 709 N N . ILE A 1 90 ? -5.187 3.756 -1.230 1.00 96.94 90 ILE A N 1
ATOM 710 C CA . ILE A 1 90 ? -3.747 4.007 -1.169 1.00 96.94 90 ILE A CA 1
ATOM 711 C C . ILE A 1 90 ? -3.498 5.479 -1.495 1.00 96.94 90 ILE A C 1
ATOM 713 O O . ILE A 1 90 ? -3.684 5.921 -2.630 1.00 96.94 90 ILE A O 1
ATOM 717 N N . ILE A 1 91 ? -3.058 6.223 -0.485 1.00 95.38 91 ILE A N 1
ATOM 718 C CA . ILE A 1 91 ? -2.724 7.645 -0.585 1.00 95.38 91 ILE A CA 1
ATOM 719 C C . ILE A 1 91 ? -1.374 7.807 -1.286 1.00 95.38 91 ILE A C 1
ATOM 721 O O . ILE A 1 91 ? -1.237 8.629 -2.194 1.00 95.38 91 ILE A O 1
ATOM 725 N N . ALA A 1 92 ? -0.380 7.021 -0.864 1.00 94.44 92 ALA A N 1
ATOM 726 C CA . ALA A 1 92 ? 0.989 7.114 -1.354 1.00 94.44 92 ALA A CA 1
ATOM 727 C C . ALA A 1 92 ? 1.767 5.805 -1.178 1.00 94.44 92 ALA A C 1
ATOM 729 O O . ALA A 1 92 ? 1.446 4.998 -0.304 1.00 94.44 92 ALA A O 1
ATOM 730 N N . ILE A 1 93 ? 2.818 5.650 -1.983 1.00 95.12 93 ILE A N 1
ATOM 731 C CA . ILE A 1 93 ? 3.906 4.681 -1.797 1.00 95.12 93 ILE A CA 1
ATOM 732 C C . ILE A 1 93 ? 5.219 5.451 -1.640 1.00 95.12 93 ILE A C 1
ATOM 734 O O . ILE A 1 93 ? 5.443 6.437 -2.347 1.00 95.12 93 ILE A O 1
ATOM 738 N N . TYR A 1 94 ? 6.064 5.038 -0.702 1.00 92.19 94 TYR A N 1
ATOM 739 C CA . TYR A 1 94 ? 7.326 5.709 -0.395 1.00 92.19 94 TYR A CA 1
ATOM 740 C C . TYR A 1 94 ? 8.358 4.727 0.175 1.00 92.19 94 TYR A C 1
ATOM 742 O O . TYR A 1 94 ? 7.999 3.632 0.612 1.00 92.19 94 TYR A O 1
ATOM 750 N N . ALA A 1 95 ? 9.633 5.110 0.157 1.00 90.44 95 ALA A N 1
ATOM 751 C CA . ALA A 1 95 ? 10.694 4.382 0.852 1.00 90.44 95 ALA A CA 1
ATOM 752 C C . ALA A 1 95 ? 10.788 4.846 2.308 1.00 90.44 95 ALA A C 1
ATOM 754 O O . ALA A 1 95 ? 10.750 6.044 2.576 1.00 90.44 95 ALA A O 1
ATOM 755 N N . SER A 1 96 ? 10.952 3.930 3.259 1.00 83.50 96 SER A N 1
ATOM 756 C CA . SER A 1 96 ? 11.113 4.308 4.674 1.00 83.50 96 SER A CA 1
ATOM 757 C C . SER A 1 96 ? 12.365 5.139 4.967 1.00 83.50 96 SER A C 1
ATOM 759 O O . SER A 1 96 ? 12.411 5.873 5.951 1.00 83.50 96 SER A O 1
ATOM 761 N N . GLU A 1 97 ? 13.374 5.006 4.114 1.00 79.19 97 GLU A N 1
ATOM 762 C CA . GLU A 1 97 ? 14.733 5.487 4.311 1.00 79.19 97 GLU A CA 1
ATOM 763 C C . GLU A 1 97 ? 14.937 6.922 3.816 1.00 79.19 97 GLU A C 1
ATOM 765 O O . GLU A 1 97 ? 15.912 7.567 4.198 1.00 79.19 97 GLU A O 1
ATOM 770 N N . ASN A 1 98 ? 14.061 7.430 2.944 1.00 76.75 98 ASN A N 1
ATOM 771 C CA . ASN A 1 98 ? 14.247 8.731 2.311 1.00 76.75 98 ASN A CA 1
ATOM 772 C C . ASN A 1 98 ? 12.914 9.436 2.007 1.00 76.75 98 ASN A C 1
ATOM 774 O O . ASN A 1 98 ? 11.825 8.908 2.216 1.00 76.75 98 ASN A O 1
ATOM 778 N N . SER A 1 99 ? 13.008 10.665 1.502 1.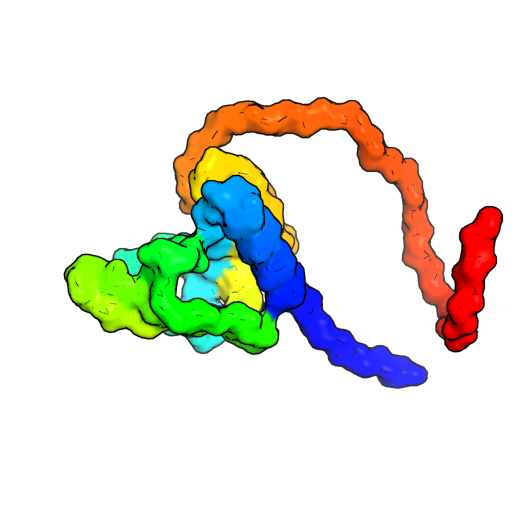00 70.00 99 SER A N 1
ATOM 779 C CA . SER A 1 99 ? 11.847 11.495 1.159 1.00 70.00 99 SER A CA 1
ATOM 780 C C . SER A 1 99 ? 11.217 11.151 -0.201 1.00 70.00 99 SER A C 1
ATOM 782 O O . SER A 1 99 ? 10.359 11.899 -0.678 1.00 70.00 99 SER A O 1
ATOM 784 N N . LEU A 1 100 ? 11.638 10.066 -0.866 1.00 76.00 100 LEU A N 1
ATOM 785 C CA . LEU A 1 100 ? 11.091 9.687 -2.167 1.00 76.00 100 LEU A CA 1
ATOM 786 C C . LEU A 1 100 ? 9.712 9.065 -1.978 1.00 76.00 100 LEU A C 1
ATOM 788 O O . LEU A 1 100 ? 9.549 8.000 -1.381 1.00 76.00 100 LEU A O 1
ATOM 792 N N . CYS A 1 101 ? 8.705 9.737 -2.524 1.00 80.25 101 CYS A N 1
ATOM 793 C CA . CYS A 1 101 ? 7.333 9.269 -2.495 1.00 80.25 101 CYS A CA 1
ATOM 794 C C . CYS A 1 101 ? 6.635 9.535 -3.823 1.00 80.25 101 CYS A C 1
ATOM 796 O O . CYS A 1 101 ? 6.926 10.499 -4.530 1.00 80.25 101 CYS A O 1
ATOM 798 N N . THR A 1 102 ? 5.675 8.675 -4.139 1.00 87.94 102 THR A N 1
ATOM 799 C CA . THR A 1 102 ? 4.647 8.964 -5.133 1.00 87.94 102 THR A CA 1
ATOM 800 C C . THR A 1 102 ? 3.316 9.094 -4.432 1.00 87.94 102 THR A C 1
ATOM 802 O O . THR A 1 102 ? 2.902 8.210 -3.679 1.00 87.94 102 THR A O 1
ATOM 805 N N . ILE A 1 103 ? 2.633 10.195 -4.723 1.00 87.94 103 ILE A N 1
ATOM 806 C CA . ILE A 1 103 ? 1.347 10.543 -4.138 1.00 87.94 103 ILE A CA 1
ATOM 807 C C . ILE A 1 103 ? 0.271 10.308 -5.186 1.00 87.94 103 ILE A C 1
ATOM 809 O O . ILE A 1 103 ? 0.314 10.869 -6.279 1.00 87.94 103 ILE A O 1
ATOM 813 N N . PHE A 1 104 ? -0.699 9.463 -4.859 1.00 87.06 104 PHE A N 1
ATOM 814 C CA . PHE A 1 104 ? -1.803 9.152 -5.757 1.00 87.06 104 PHE A CA 1
ATOM 815 C C . PHE A 1 104 ? -3.023 10.034 -5.511 1.00 87.06 104 PHE A C 1
ATOM 817 O O . PHE A 1 104 ? -3.814 10.250 -6.434 1.00 87.06 104 PHE A O 1
ATOM 824 N N . GLU A 1 105 ? -3.210 10.513 -4.283 1.0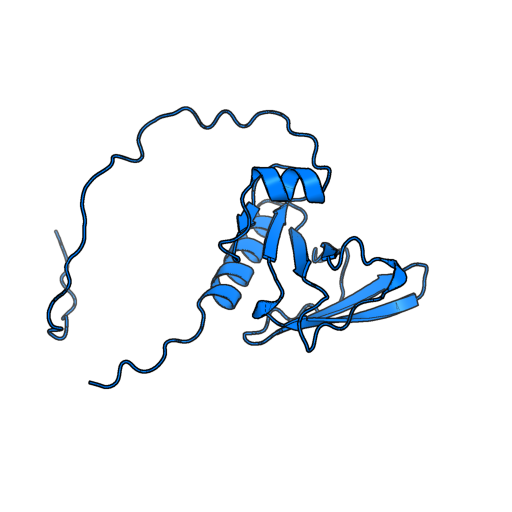0 81.50 105 GLU A N 1
ATOM 825 C CA . GLU A 1 105 ? -4.339 11.353 -3.898 1.00 81.50 105 GLU A CA 1
ATOM 826 C C . GLU A 1 105 ? -3.966 12.840 -3.933 1.00 81.50 105 GLU A C 1
ATOM 828 O O . GLU A 1 105 ? -3.075 13.283 -3.217 1.00 81.50 105 GLU A O 1
ATOM 833 N N . SER A 1 106 ? -4.684 13.627 -4.741 1.00 75.38 106 SER A N 1
ATOM 834 C CA . SER A 1 106 ? -4.384 15.045 -5.000 1.00 75.38 106 SER A CA 1
ATOM 835 C C . SER A 1 106 ? -4.452 15.947 -3.765 1.00 75.38 106 SER A C 1
ATOM 837 O O . SER A 1 106 ? -3.896 17.038 -3.775 1.00 75.38 106 SER A O 1
ATOM 839 N N . ASN A 1 107 ? -5.129 15.506 -2.703 1.00 75.88 107 ASN A N 1
ATOM 840 C CA . ASN A 1 107 ? -5.276 16.257 -1.452 1.00 75.88 107 ASN A CA 1
ATOM 841 C C . ASN A 1 107 ? -4.061 16.117 -0.509 1.00 75.88 107 ASN A C 1
ATOM 843 O O . ASN A 1 107 ? -4.089 16.615 0.625 1.00 75.88 107 ASN A O 1
ATOM 847 N N . PHE A 1 108 ? -3.018 15.403 -0.941 1.00 78.50 108 PHE A N 1
ATOM 848 C CA . PHE A 1 108 ? -1.787 15.182 -0.192 1.00 78.50 108 PHE A CA 1
ATOM 849 C C . PHE A 1 108 ? -0.583 15.768 -0.939 1.00 78.50 108 PHE A C 1
ATOM 851 O O . PHE A 1 108 ? -0.485 15.664 -2.159 1.00 78.50 108 PHE A O 1
ATOM 858 N N . SER A 1 109 ? 0.338 16.370 -0.183 1.00 81.81 109 SER A N 1
ATOM 859 C CA . SER A 1 109 ? 1.650 16.831 -0.647 1.00 81.81 109 SER A CA 1
ATOM 860 C C . SER A 1 109 ? 2.764 16.030 0.031 1.00 81.81 109 SER A C 1
ATOM 862 O O . SER A 1 109 ? 2.526 15.328 1.022 1.00 81.81 109 SER A O 1
ATOM 864 N N . SER A 1 110 ? 3.984 16.131 -0.492 1.00 79.44 110 SER A N 1
ATOM 865 C CA . SER A 1 110 ? 5.160 15.461 0.071 1.00 79.44 110 SER A CA 1
ATOM 866 C C . SER A 1 110 ? 5.441 15.933 1.499 1.00 79.44 110 SER A C 1
ATOM 868 O O . SER A 1 110 ? 5.734 15.098 2.356 1.00 79.44 110 SER A O 1
ATOM 870 N N . GLU A 1 111 ? 5.261 17.227 1.805 1.00 81.19 111 GLU A N 1
ATOM 871 C CA . GLU A 1 111 ? 5.452 17.741 3.169 1.00 81.19 111 GLU A CA 1
ATOM 872 C C . GLU A 1 111 ? 4.445 17.124 4.143 1.00 81.19 111 GLU A C 1
ATOM 874 O O . GLU A 1 111 ? 4.803 16.707 5.246 1.00 81.19 111 GLU A O 1
ATOM 879 N N . LYS A 1 112 ? 3.180 17.010 3.720 1.00 81.00 112 LYS A N 1
ATOM 880 C CA . LYS A 1 112 ? 2.117 16.424 4.541 1.00 81.00 112 LYS A CA 1
ATOM 881 C C . LYS A 1 112 ? 2.354 14.939 4.804 1.00 81.00 112 LYS A C 1
ATOM 883 O O . LYS A 1 112 ? 2.077 14.463 5.903 1.00 81.00 112 LYS A O 1
ATOM 888 N N . ILE A 1 113 ? 2.875 14.202 3.823 1.00 79.81 113 ILE A N 1
ATOM 889 C CA . ILE A 1 113 ? 3.243 12.795 4.013 1.00 79.81 113 ILE A CA 1
ATOM 890 C C . ILE A 1 113 ? 4.411 12.680 4.988 1.00 79.81 113 ILE A C 1
ATOM 892 O O . ILE A 1 113 ? 4.298 11.909 5.933 1.00 79.81 113 ILE A O 1
ATOM 896 N N . ALA A 1 114 ? 5.474 13.473 4.825 1.00 80.88 114 ALA A N 1
ATOM 897 C CA . ALA A 1 114 ? 6.633 13.445 5.720 1.00 80.88 114 ALA A CA 1
ATOM 898 C C . ALA A 1 114 ? 6.250 13.691 7.194 1.00 80.88 114 ALA A C 1
ATOM 900 O O . ALA A 1 114 ? 6.751 13.014 8.093 1.00 80.88 114 ALA A O 1
ATOM 901 N N . GLN A 1 115 ? 5.306 14.607 7.442 1.00 81.56 115 GLN A N 1
ATOM 902 C CA . GLN A 1 115 ? 4.757 14.852 8.781 1.00 81.56 115 GLN A CA 1
ATOM 903 C C . GLN A 1 115 ? 4.009 13.633 9.342 1.00 81.56 115 GLN A C 1
ATOM 905 O O . GLN A 1 115 ? 4.205 13.268 10.501 1.00 81.56 115 GLN A O 1
ATOM 910 N N . LEU A 1 116 ? 3.172 12.978 8.528 1.00 79.25 116 LEU A N 1
ATOM 911 C CA . LEU A 1 116 ? 2.393 11.802 8.941 1.00 79.25 116 LEU A CA 1
ATOM 912 C C . LEU A 1 116 ? 3.267 10.566 9.192 1.00 79.25 116 LEU A C 1
ATOM 914 O O . LEU A 1 116 ? 2.928 9.734 10.031 1.00 79.25 116 LEU A O 1
ATOM 918 N N . THR A 1 117 ? 4.378 10.436 8.470 1.00 74.25 117 THR A N 1
ATOM 919 C CA . THR A 1 117 ? 5.261 9.264 8.526 1.00 74.25 117 THR A CA 1
ATOM 920 C C . THR A 1 117 ? 6.426 9.428 9.502 1.00 74.25 117 THR A C 1
ATOM 922 O O . THR A 1 117 ? 7.151 8.463 9.733 1.00 74.25 117 THR A O 1
ATOM 925 N N . LYS A 1 118 ? 6.598 10.615 10.110 1.00 70.06 118 LYS A N 1
ATOM 926 C CA . LYS A 1 118 ? 7.727 10.963 10.997 1.00 70.06 118 LYS A CA 1
ATOM 927 C C . LYS A 1 118 ? 9.103 10.685 10.369 1.00 70.06 118 LYS A C 1
ATOM 929 O O . LYS A 1 118 ? 10.068 10.425 11.088 1.00 70.06 118 LYS A O 1
ATOM 934 N N . ILE A 1 119 ? 9.209 10.735 9.041 1.00 56.69 119 ILE A N 1
ATOM 935 C CA . ILE A 1 119 ? 10.497 10.617 8.352 1.00 56.69 119 ILE A CA 1
ATOM 936 C C . ILE A 1 119 ? 11.304 11.870 8.707 1.00 56.69 119 ILE A C 1
ATOM 938 O O . ILE A 1 119 ? 10.884 12.989 8.407 1.00 56.69 119 ILE A O 1
ATOM 942 N N . LYS A 1 120 ? 12.456 11.701 9.372 1.00 39.72 120 LYS A N 1
ATOM 943 C CA . LYS A 1 120 ? 13.440 12.785 9.489 1.00 39.72 120 LYS A CA 1
ATOM 944 C C . LYS A 1 120 ? 13.836 13.163 8.065 1.00 39.72 120 LYS A C 1
ATOM 946 O O . LYS A 1 120 ? 14.358 12.316 7.352 1.00 39.72 120 LYS A O 1
ATOM 951 N N . GLN A 1 121 ? 13.613 14.408 7.656 1.00 44.41 121 GLN A N 1
ATOM 952 C CA . GLN A 1 121 ? 14.337 14.939 6.506 1.00 44.41 121 GLN A CA 1
ATOM 953 C C . GLN A 1 121 ? 15.832 14.960 6.863 1.00 44.41 121 GLN A C 1
ATOM 955 O O . GLN A 1 121 ? 16.207 15.542 7.884 1.00 44.41 121 GLN A O 1
ATOM 960 N N . PRO A 1 122 ? 16.691 14.359 6.030 1.00 32.56 122 PRO A N 1
ATOM 961 C CA . PRO A 1 122 ? 17.910 15.052 5.655 1.00 32.56 122 PRO A CA 1
ATOM 962 C C . PRO A 1 122 ? 17.931 15.266 4.138 1.00 32.56 122 PRO A C 1
ATOM 964 O O . PRO A 1 122 ? 17.409 14.465 3.365 1.00 32.56 122 PRO A O 1
ATOM 967 N N . GLY A 1 123 ? 18.483 16.414 3.752 1.00 36.03 123 GLY A N 1
ATOM 968 C CA . GLY A 1 123 ? 18.447 17.011 2.422 1.00 36.03 123 GLY A CA 1
ATOM 969 C C . GLY A 1 123 ? 18.535 16.051 1.237 1.00 36.03 123 GLY A C 1
ATOM 970 O O . GLY A 1 123 ? 19.529 15.362 1.037 1.00 36.03 123 GLY A O 1
ATOM 971 N N . ILE A 1 124 ? 17.537 16.157 0.366 1.00 30.72 124 ILE A N 1
ATOM 972 C CA . ILE A 1 124 ? 17.803 16.207 -1.066 1.00 30.72 124 ILE A CA 1
ATOM 973 C C . ILE A 1 124 ? 17.501 17.649 -1.458 1.00 30.72 124 ILE A C 1
ATOM 975 O O . ILE A 1 124 ? 16.341 18.028 -1.614 1.00 30.72 124 ILE A O 1
ATOM 979 N N . SER A 1 125 ? 18.552 18.461 -1.572 1.00 28.47 125 SER A N 1
ATOM 980 C CA . SER A 1 125 ? 18.496 19.658 -2.402 1.00 28.47 125 SER A CA 1
ATOM 981 C C . SER A 1 125 ? 18.305 19.165 -3.830 1.00 28.47 125 SER A C 1
ATOM 983 O O . SER A 1 125 ? 19.261 18.746 -4.482 1.00 28.47 125 SER A O 1
ATOM 985 N N . ILE A 1 126 ? 17.059 19.138 -4.298 1.00 34.22 126 ILE A N 1
ATOM 986 C CA . ILE A 1 126 ? 16.799 19.113 -5.732 1.00 34.22 126 ILE A CA 1
ATOM 987 C C . ILE A 1 126 ? 17.237 20.500 -6.190 1.00 34.22 126 ILE A C 1
ATOM 989 O O . ILE A 1 126 ? 16.520 21.472 -5.988 1.00 34.22 126 ILE A O 1
ATOM 993 N N . ASP A 1 127 ? 18.477 20.587 -6.675 1.00 29.06 127 ASP A N 1
ATOM 994 C CA . ASP A 1 127 ? 19.004 21.768 -7.349 1.00 29.06 127 ASP A CA 1
ATOM 995 C C . ASP A 1 127 ? 17.957 22.221 -8.374 1.00 29.06 127 ASP A C 1
ATOM 997 O O . ASP A 1 127 ? 17.555 21.447 -9.250 1.00 29.06 127 ASP A O 1
ATOM 1001 N N . ASP A 1 128 ? 17.480 23.454 -8.203 1.00 35.41 128 ASP A N 1
ATOM 1002 C CA . ASP A 1 128 ? 16.507 24.151 -9.037 1.00 35.41 128 ASP A CA 1
ATOM 1003 C C . ASP A 1 128 ? 17.062 24.355 -10.454 1.00 35.41 128 ASP A C 1
ATOM 1005 O O . ASP A 1 128 ? 17.387 25.461 -10.893 1.00 35.41 128 ASP A O 1
ATOM 1009 N N . ARG A 1 129 ? 17.166 23.276 -11.230 1.00 36.09 129 ARG A N 1
ATOM 1010 C CA . ARG A 1 129 ? 17.488 23.350 -12.654 1.00 36.09 129 ARG A CA 1
ATOM 1011 C C . ARG A 1 129 ? 16.390 22.723 -13.493 1.00 36.09 129 ARG A C 1
ATOM 1013 O O . ARG A 1 129 ? 16.472 21.594 -13.955 1.00 36.09 129 ARG A O 1
ATOM 1020 N N . LYS A 1 130 ? 15.426 23.600 -13.790 1.00 35.84 130 LYS A N 1
ATOM 1021 C CA . LYS A 1 130 ? 14.681 23.681 -15.054 1.00 35.84 130 LYS A CA 1
ATOM 1022 C C . LYS A 1 130 ? 13.793 22.479 -15.389 1.00 35.84 130 LYS A C 1
ATOM 1024 O O . LYS A 1 130 ? 14.056 21.750 -16.340 1.00 35.84 130 LYS A O 1
ATOM 1029 N N . ILE A 1 131 ? 12.613 22.426 -14.773 1.00 33.72 131 ILE A N 1
ATOM 1030 C CA . ILE A 1 131 ? 11.422 22.025 -15.535 1.00 33.72 131 ILE A CA 1
ATOM 1031 C C . ILE A 1 131 ? 10.842 23.311 -16.112 1.00 33.72 131 ILE A C 1
ATOM 1033 O O . ILE A 1 131 ? 10.129 24.067 -15.458 1.00 33.72 131 ILE A O 1
ATOM 1037 N N . VAL A 1 132 ? 11.281 23.600 -17.335 1.00 33.00 132 VAL A N 1
ATOM 1038 C CA . VAL A 1 132 ? 10.838 24.730 -18.145 1.00 33.00 132 VAL A CA 1
ATOM 1039 C C . VAL A 1 132 ? 9.317 24.697 -18.235 1.00 33.00 132 VAL A C 1
ATOM 1041 O O . VAL A 1 132 ? 8.724 23.775 -18.792 1.00 33.00 132 VAL A O 1
ATOM 1044 N N . ALA A 1 133 ? 8.695 25.745 -17.703 1.00 42.12 133 ALA A N 1
ATOM 1045 C CA . ALA A 1 133 ? 7.365 26.143 -18.100 1.00 42.12 133 ALA A CA 1
ATOM 1046 C C . ALA A 1 133 ? 7.331 26.276 -19.625 1.00 42.12 133 ALA A C 1
ATOM 1048 O O . ALA A 1 133 ? 8.071 27.087 -20.179 1.00 42.12 133 ALA A O 1
ATOM 1049 N N . ASN A 1 134 ? 6.447 25.537 -20.298 1.00 31.36 134 ASN A N 1
ATOM 1050 C CA . ASN A 1 134 ? 5.546 26.201 -21.230 1.00 31.36 134 ASN A CA 1
ATOM 1051 C C . ASN A 1 134 ? 4.360 25.350 -21.710 1.00 31.36 134 ASN A C 1
ATOM 1053 O O . ASN A 1 134 ? 4.510 24.337 -22.383 1.00 31.36 134 ASN A O 1
ATOM 1057 N N . LYS A 1 135 ? 3.200 25.981 -21.492 1.00 37.09 135 LYS A N 1
ATOM 1058 C CA . LYS A 1 135 ? 2.028 26.120 -22.370 1.00 37.09 135 LYS A CA 1
ATOM 1059 C C . LYS A 1 135 ? 0.895 25.082 -22.317 1.00 37.09 135 LYS A C 1
ATOM 1061 O O . LYS A 1 135 ? 1.068 23.882 -22.473 1.00 37.09 135 LYS A O 1
ATOM 1066 N N . LYS A 1 136 ? -0.301 25.664 -22.133 1.00 39.56 136 LYS A N 1
ATOM 1067 C CA . LYS A 1 136 ? -1.658 25.100 -22.165 1.00 39.56 136 LYS A CA 1
ATOM 1068 C C . LYS A 1 136 ? -1.905 24.200 -23.384 1.00 39.56 136 LYS A C 1
ATOM 1070 O O . LYS A 1 136 ? -1.477 24.532 -24.486 1.00 39.56 136 LYS A O 1
ATOM 1075 N N . LEU A 1 137 ? -2.698 23.147 -23.185 1.00 34.59 137 LEU A N 1
ATOM 1076 C CA . LEU A 1 137 ? -3.260 22.303 -24.243 1.00 34.59 137 LEU A CA 1
ATOM 1077 C C . LEU A 1 137 ? -4.779 22.512 -24.330 1.00 34.59 137 LEU A C 1
ATOM 1079 O O . LEU A 1 137 ? -5.515 22.043 -23.465 1.00 34.59 137 LEU A O 1
ATOM 1083 N N . ASP A 1 138 ? -5.230 23.173 -25.397 1.00 40.12 138 ASP A N 1
ATOM 1084 C CA . ASP A 1 138 ? -6.565 22.969 -25.970 1.00 40.12 138 ASP A CA 1
ATOM 1085 C C . ASP A 1 138 ? -6.518 21.732 -26.883 1.00 40.12 138 ASP A C 1
ATOM 1087 O O . ASP A 1 138 ? -5.570 21.556 -27.651 1.00 40.12 138 ASP A O 1
ATOM 1091 N N . VAL A 1 139 ? -7.531 20.861 -26.820 1.00 45.59 139 VAL A N 1
ATOM 1092 C CA . VAL A 1 139 ? -7.580 19.604 -27.593 1.00 45.59 139 VAL A CA 1
ATOM 1093 C C . VAL A 1 139 ? -8.729 19.635 -28.603 1.00 45.59 139 VAL A C 1
ATOM 1095 O O . VAL A 1 139 ? -9.886 19.709 -28.188 1.00 45.59 139 VAL A O 1
ATOM 1098 N N . PRO A 1 140 ? -8.459 19.438 -29.913 1.00 45.25 140 PRO A N 1
ATOM 1099 C CA . PRO A 1 140 ? -9.480 18.854 -30.781 1.00 45.25 140 PRO A CA 1
ATOM 1100 C C . PRO A 1 140 ? -9.009 17.742 -31.748 1.00 45.25 140 PRO A C 1
ATOM 1102 O O . PRO A 1 140 ? -8.005 17.833 -32.442 1.00 45.25 140 PRO A O 1
ATOM 1105 N N . LYS A 1 141 ? -9.884 16.725 -31.807 1.00 50.44 141 LYS A N 1
ATOM 1106 C CA . LYS A 1 141 ? -10.177 15.663 -32.800 1.00 50.44 141 LYS A CA 1
ATOM 1107 C C . LYS A 1 141 ? -9.066 14.728 -33.332 1.00 50.44 141 LYS A C 1
ATOM 1109 O O . LYS A 1 141 ? -8.158 15.067 -34.079 1.00 50.44 141 LYS A O 1
ATOM 1114 N N . LYS A 1 142 ? -9.308 13.453 -33.012 1.00 49.34 142 LYS A N 1
ATOM 1115 C CA . LYS A 1 142 ? -8.527 12.223 -33.201 1.00 49.34 142 LYS A CA 1
ATOM 1116 C C . LYS A 1 142 ? -8.450 11.780 -34.679 1.00 49.34 142 LYS A C 1
ATOM 1118 O O . LYS A 1 142 ? -9.476 11.431 -35.260 1.00 49.34 142 LYS A O 1
ATOM 1123 N N . LYS A 1 143 ? -7.240 11.688 -35.252 1.00 59.91 143 LYS A N 1
ATOM 1124 C CA . LYS A 1 143 ? -6.925 10.878 -36.453 1.00 59.91 143 LYS A CA 1
ATOM 1125 C C . LYS A 1 143 ? -6.066 9.677 -36.042 1.00 59.91 143 LYS A C 1
ATOM 1127 O O . LYS A 1 143 ? -5.214 9.804 -35.168 1.00 59.91 143 LYS A O 1
ATOM 1132 N N . ARG A 1 144 ? -6.337 8.505 -36.629 1.00 52.47 144 ARG A N 1
ATOM 1133 C CA . ARG A 1 144 ? -5.682 7.227 -36.289 1.00 52.47 144 ARG A CA 1
ATOM 1134 C C . ARG A 1 144 ? -4.191 7.300 -36.666 1.00 52.47 144 ARG A C 1
ATOM 1136 O O . ARG A 1 144 ? -3.915 7.499 -37.848 1.00 52.47 144 ARG A O 1
ATOM 1143 N N . PRO A 1 145 ? -3.246 7.190 -35.716 1.00 49.38 145 PRO A N 1
ATOM 1144 C CA . PRO A 1 145 ? -1.834 7.344 -36.036 1.00 49.38 145 PRO A CA 1
ATOM 1145 C C . PRO A 1 145 ? -1.255 6.049 -36.616 1.00 49.38 145 PRO A C 1
ATOM 1147 O O . PRO A 1 145 ? -1.518 4.959 -36.113 1.00 49.38 145 PRO A O 1
ATOM 1150 N N . PHE A 1 146 ? -0.451 6.196 -37.668 1.00 65.06 146 PHE A N 1
ATOM 1151 C CA . PHE A 1 146 ? 0.493 5.186 -38.141 1.00 65.06 146 PHE A CA 1
ATOM 1152 C C . PHE A 1 146 ? 1.870 5.466 -37.532 1.00 65.06 146 PHE A C 1
ATOM 1154 O O . PHE A 1 146 ? 2.222 6.625 -37.291 1.00 65.06 146 PHE A O 1
ATOM 1161 N N . LEU A 1 147 ? 2.629 4.398 -37.268 1.00 73.81 147 LEU A N 1
ATOM 1162 C CA . LEU A 1 147 ? 3.988 4.470 -36.739 1.00 73.81 147 LEU A CA 1
ATOM 1163 C C . LEU A 1 147 ? 4.842 5.343 -37.668 1.00 73.81 147 LEU A C 1
ATOM 1165 O O . LEU A 1 147 ? 4.982 5.042 -38.852 1.00 73.81 147 LEU A O 1
ATOM 1169 N N . ARG A 1 148 ? 5.399 6.433 -37.140 1.00 61.31 148 ARG A N 1
ATOM 1170 C CA . ARG A 1 148 ? 6.389 7.246 -37.848 1.00 61.31 148 ARG A CA 1
ATOM 1171 C C . ARG A 1 148 ? 7.747 7.019 -37.209 1.00 61.31 148 ARG A C 1
ATOM 1173 O O . ARG A 1 148 ? 7.928 7.302 -36.030 1.00 61.31 148 ARG A O 1
ATOM 1180 N N . ILE A 1 149 ? 8.675 6.511 -38.011 1.00 69.62 149 ILE A N 1
ATOM 1181 C CA . ILE A 1 149 ? 10.098 6.478 -37.685 1.00 69.62 149 ILE A CA 1
ATOM 1182 C C . ILE A 1 149 ? 10.605 7.907 -37.886 1.00 69.62 149 ILE A C 1
ATOM 1184 O O . ILE A 1 149 ? 10.545 8.428 -38.999 1.00 69.62 149 ILE A O 1
ATOM 1188 N N . ILE A 1 150 ? 11.024 8.561 -36.807 1.00 53.19 150 ILE A N 1
ATOM 1189 C CA . ILE A 1 150 ? 11.657 9.879 -36.871 1.00 53.19 150 ILE A CA 1
ATOM 1190 C C . ILE A 1 150 ? 13.162 9.621 -36.966 1.00 53.19 150 ILE A C 1
ATOM 1192 O O . ILE A 1 150 ? 13.718 8.972 -36.081 1.00 53.19 150 ILE A O 1
ATOM 1196 N N . LYS A 1 151 ? 13.773 10.052 -38.073 1.00 61.09 151 LYS A N 1
ATOM 1197 C CA . LYS A 1 151 ? 15.226 10.056 -38.274 1.00 61.09 151 LYS A CA 1
ATOM 1198 C C . LYS A 1 151 ? 15.789 11.417 -37.888 1.00 61.09 151 LYS A C 1
ATOM 1200 O O . LYS A 1 151 ? 15.059 12.411 -38.104 1.00 61.09 151 LYS A O 1
#

InterPro domains:
  IPR007481 Stringent starvation protein B [NF008769] (6-151)
  IPR007481 Stringent starvation protein B [PF04386] (9-150)
  IPR007481 Stringent starvation protein B [PIRSF005276] (4-151)
  IPR007481 Stringent starvation protein B [PTHR37486] (4-151)
  IPR036760 SspB-like superfamily [G3DSA:2.30.30.220] (3-125)
  IPR036760 SspB-like superfamily [SSF101738] (5-113)

Secondary structure (DSSP, 8-state):
-----PPPSHHHHHHHHHHHHHHTT--EEEEEETTSTT-B--GGG-BTTEEEEE-STTT-EEEEE-SSEEEEEEEETTEEEEEEEEGGGEEEEEETTSS-EEE-STT--HHHHHHHHTPPP----------------------PPPP----

pLDDT: mean 80.24, std 21.7, range [28.47, 98.44]

Radius of gyration: 18.93 Å; chains: 1; bounding box: 37×40×56 Å

Organism: NCBI:txid476281